Protein AF-A0A7C3TCC0-F1 (afdb_monomer)

Secondary structure (DSSP, 8-state):
-HHHHHHHHHHHHHHHHHHHHHHHHHHHHHHHTSSSHHHHHHHHHHHHHHHHHTS-STTHHHHHHHS-HHHHHHHHHHHHHHHHHHHHHHHHHHGGGSS----

Mean predicted aligned error: 5.66 Å

Structure (mmCIF, N/CA/C/O backbone):
data_AF-A0A7C3TCC0-F1
#
_entry.id   AF-A0A7C3TCC0-F1
#
loop_
_atom_site.group_PDB
_atom_site.id
_atom_site.type_symbol
_atom_site.label_atom_id
_atom_site.label_alt_id
_atom_site.label_comp_id
_atom_site.label_asym_id
_atom_site.label_entity_id
_atom_site.label_seq_id
_atom_site.pdbx_PDB_ins_code
_atom_site.Cartn_x
_atom_site.Cartn_y
_atom_site.Cartn_z
_atom_site.occupancy
_atom_site.B_iso_or_equiv
_atom_site.auth_seq_id
_atom_site.auth_comp_id
_atom_site.auth_asym_id
_atom_site.auth_atom_id
_atom_site.pdbx_PDB_model_num
ATOM 1 N N . MET A 1 1 ? 10.920 3.750 -15.479 1.00 58.34 1 MET A N 1
ATOM 2 C CA . MET A 1 1 ? 9.758 3.911 -14.565 1.00 58.34 1 MET A CA 1
ATOM 3 C C . MET A 1 1 ? 9.249 2.567 -14.044 1.00 58.34 1 MET A C 1
ATOM 5 O O . MET A 1 1 ? 8.939 2.494 -12.862 1.00 58.34 1 MET A O 1
ATOM 9 N N . GLY A 1 2 ? 9.234 1.510 -14.871 1.00 67.12 2 GLY A N 1
ATOM 10 C CA . GLY A 1 2 ? 8.890 0.145 -14.445 1.00 67.12 2 GLY A CA 1
ATOM 11 C C . GLY A 1 2 ? 9.721 -0.382 -13.269 1.00 67.12 2 GLY A C 1
ATOM 12 O O . GLY A 1 2 ? 9.143 -0.872 -12.307 1.00 67.12 2 GLY A O 1
ATOM 13 N N . ASP A 1 3 ? 11.042 -0.183 -13.273 1.00 76.31 3 ASP A N 1
ATOM 14 C CA . ASP A 1 3 ? 11.934 -0.769 -12.252 1.00 76.31 3 ASP A CA 1
ATOM 15 C C . ASP A 1 3 ? 11.670 -0.249 -10.832 1.00 76.31 3 ASP A C 1
ATOM 17 O O . ASP A 1 3 ? 11.670 -1.015 -9.867 1.00 76.31 3 ASP A O 1
ATOM 21 N N . LYS A 1 4 ? 11.377 1.054 -10.699 1.00 81.00 4 LYS A N 1
ATOM 22 C CA . LYS A 1 4 ? 10.998 1.659 -9.412 1.00 81.00 4 LYS A CA 1
ATOM 23 C C . LYS A 1 4 ? 9.673 1.085 -8.912 1.00 81.00 4 LYS A C 1
ATOM 25 O O . LYS A 1 4 ? 9.589 0.643 -7.772 1.00 81.00 4 LYS A O 1
ATOM 30 N N . TYR A 1 5 ? 8.663 1.021 -9.781 1.00 84.75 5 TYR A N 1
ATOM 31 C CA . TYR A 1 5 ? 7.364 0.438 -9.445 1.00 84.75 5 TYR A CA 1
ATOM 32 C C . TYR A 1 5 ? 7.478 -1.046 -9.051 1.00 84.75 5 TYR A C 1
ATOM 34 O O . TYR A 1 5 ? 6.875 -1.459 -8.060 1.00 84.75 5 TYR A O 1
ATOM 42 N N . LEU A 1 6 ? 8.296 -1.833 -9.760 1.00 84.56 6 LEU A N 1
ATOM 43 C CA . LEU A 1 6 ? 8.576 -3.233 -9.429 1.00 84.56 6 LEU A CA 1
ATOM 44 C C . LEU A 1 6 ? 9.218 -3.373 -8.044 1.00 84.56 6 LEU A C 1
ATOM 46 O O . LEU A 1 6 ? 8.760 -4.180 -7.232 1.00 84.56 6 LEU A O 1
ATOM 50 N N . SER A 1 7 ? 10.251 -2.575 -7.761 1.00 85.94 7 SER A N 1
ATOM 51 C CA . SER A 1 7 ? 10.919 -2.558 -6.455 1.00 85.94 7 SER A CA 1
ATOM 52 C C . SER A 1 7 ? 9.930 -2.255 -5.326 1.00 85.94 7 SER A C 1
ATOM 54 O O . SER A 1 7 ? 9.833 -3.001 -4.350 1.00 85.94 7 SER A O 1
ATOM 56 N N . TYR A 1 8 ? 9.103 -1.223 -5.488 1.00 87.19 8 TYR A N 1
ATOM 57 C CA . TYR A 1 8 ? 8.115 -0.854 -4.477 1.00 87.19 8 TYR A CA 1
ATOM 58 C C . TYR A 1 8 ? 6.987 -1.890 -4.342 1.00 87.19 8 TYR A C 1
ATOM 60 O O . TYR A 1 8 ? 6.568 -2.193 -3.223 1.00 87.19 8 TYR A O 1
ATOM 68 N N . CYS A 1 9 ? 6.558 -2.526 -5.437 1.00 86.25 9 CYS A N 1
ATOM 69 C CA . CYS A 1 9 ? 5.605 -3.637 -5.380 1.00 86.25 9 CYS A CA 1
ATOM 70 C C . CYS A 1 9 ? 6.142 -4.827 -4.578 1.00 86.25 9 CYS A C 1
ATOM 72 O O . CYS A 1 9 ? 5.382 -5.456 -3.842 1.00 86.25 9 CYS A O 1
ATOM 74 N N . ARG A 1 10 ? 7.442 -5.127 -4.679 1.00 86.81 10 ARG A N 1
ATOM 75 C CA . ARG A 1 10 ? 8.086 -6.186 -3.884 1.00 86.81 10 ARG A CA 1
ATOM 76 C C . ARG A 1 10 ? 8.117 -5.852 -2.392 1.00 86.81 10 ARG A C 1
ATOM 78 O O . ARG A 1 10 ? 7.967 -6.759 -1.573 1.00 86.81 10 ARG A O 1
ATOM 85 N N . ASN A 1 11 ? 8.274 -4.574 -2.054 1.00 90.00 11 ASN A N 1
ATOM 86 C CA . ASN A 1 11 ? 8.495 -4.120 -0.682 1.00 90.00 11 ASN A CA 1
ATOM 87 C C . ASN A 1 11 ? 7.205 -3.818 0.094 1.00 90.00 11 ASN A C 1
ATOM 89 O O . ASN A 1 11 ? 7.199 -3.976 1.316 1.00 90.00 11 ASN A O 1
ATOM 93 N N . LEU A 1 12 ? 6.104 -3.444 -0.572 1.00 92.94 12 LEU A N 1
ATOM 94 C CA . LEU A 1 12 ? 4.861 -3.069 0.117 1.00 92.94 12 LEU A CA 1
ATOM 95 C C . LEU A 1 12 ? 4.350 -4.136 1.107 1.00 92.94 12 LEU A C 1
ATOM 97 O O . LEU A 1 12 ? 4.016 -3.769 2.231 1.00 92.94 12 LEU A O 1
ATOM 101 N N . PRO A 1 13 ? 4.337 -5.450 0.794 1.00 94.00 13 PRO A N 1
ATOM 102 C CA . PRO A 1 13 ? 3.865 -6.450 1.751 1.00 94.00 13 PRO A CA 1
ATOM 103 C C . PRO A 1 13 ? 4.738 -6.537 3.003 1.00 94.00 13 PRO A C 1
ATOM 105 O O . PRO A 1 13 ? 4.231 -6.817 4.087 1.00 94.00 13 PRO A O 1
ATOM 108 N N . ALA A 1 14 ? 6.051 -6.332 2.858 1.00 94.12 14 ALA A N 1
ATOM 109 C CA . ALA A 1 14 ? 6.965 -6.299 3.992 1.00 94.12 14 ALA A CA 1
ATOM 110 C C . ALA A 1 14 ? 6.709 -5.058 4.855 1.00 94.12 14 ALA A C 1
ATOM 112 O O . ALA A 1 14 ? 6.621 -5.187 6.072 1.00 94.12 14 ALA A O 1
ATOM 113 N N . LEU A 1 15 ? 6.493 -3.898 4.224 1.00 95.12 15 LEU A N 1
ATOM 114 C CA . LEU A 1 15 ? 6.147 -2.653 4.910 1.00 95.12 15 LEU A CA 1
ATOM 115 C C . LEU A 1 15 ? 4.842 -2.795 5.710 1.00 95.12 15 LEU A C 1
ATOM 117 O O . LEU A 1 15 ? 4.836 -2.555 6.912 1.00 95.12 15 LEU A O 1
ATOM 121 N N . VAL A 1 16 ? 3.771 -3.291 5.080 1.00 96.50 16 VAL A N 1
ATOM 122 C CA . VAL A 1 16 ? 2.467 -3.512 5.735 1.00 96.50 16 VAL A CA 1
ATOM 123 C C . VAL A 1 16 ? 2.580 -4.474 6.920 1.00 96.50 16 VAL A C 1
ATOM 125 O O . VAL A 1 16 ? 1.923 -4.269 7.934 1.00 96.50 16 VAL A O 1
ATOM 128 N N . ARG A 1 17 ? 3.416 -5.518 6.836 1.00 95.38 17 ARG A N 1
ATOM 129 C CA . ARG A 1 17 ? 3.642 -6.432 7.970 1.00 95.38 17 ARG A CA 1
ATOM 130 C C . ARG A 1 17 ? 4.468 -5.810 9.093 1.00 95.38 17 ARG A C 1
ATOM 132 O O . ARG A 1 17 ? 4.266 -6.183 10.241 1.00 95.38 17 ARG A O 1
ATOM 139 N N . ALA A 1 18 ? 5.391 -4.907 8.770 1.00 96.75 18 ALA A N 1
ATOM 140 C CA . ALA A 1 18 ? 6.266 -4.276 9.751 1.00 96.75 18 ALA A CA 1
ATOM 141 C C . ALA A 1 18 ? 5.550 -3.183 10.558 1.00 96.75 18 ALA A C 1
ATOM 143 O O . ALA A 1 18 ? 5.717 -3.124 11.772 1.00 96.75 18 ALA A O 1
ATOM 144 N N . CYS A 1 19 ? 4.764 -2.329 9.896 1.00 96.44 19 CYS A N 1
ATOM 145 C CA . CYS A 1 19 ? 4.161 -1.143 10.519 1.00 96.44 19 CYS A CA 1
ATOM 146 C C . CYS A 1 19 ? 2.621 -1.101 10.458 1.00 96.44 19 CYS A C 1
ATOM 148 O O . CYS A 1 19 ? 1.989 -0.186 10.981 1.00 96.44 19 CYS A O 1
ATOM 150 N N . GLY A 1 20 ? 1.988 -2.107 9.853 1.00 96.50 20 GLY A N 1
ATOM 151 C CA . GLY A 1 20 ? 0.542 -2.140 9.648 1.00 96.50 20 GLY A CA 1
ATOM 152 C C . GLY A 1 20 ? 0.089 -1.373 8.403 1.00 96.50 20 GLY A C 1
ATOM 153 O O . GLY A 1 20 ? 0.821 -0.576 7.814 1.00 96.50 20 GLY A O 1
ATOM 154 N N . LEU A 1 21 ? -1.158 -1.622 7.994 1.00 97.00 21 LEU A N 1
ATOM 155 C CA . LEU A 1 21 ? -1.751 -1.051 6.783 1.00 97.00 21 LEU A CA 1
ATOM 156 C C . LEU A 1 21 ? -1.817 0.484 6.824 1.00 97.00 21 LEU A C 1
ATOM 158 O O . LEU A 1 21 ? -1.470 1.129 5.839 1.00 97.00 21 LEU A O 1
ATOM 162 N N . CYS A 1 22 ? -2.224 1.067 7.956 1.00 96.62 22 CYS A N 1
ATOM 163 C CA . CYS A 1 22 ? -2.381 2.519 8.086 1.00 96.62 22 CYS A CA 1
ATOM 164 C C . CYS A 1 22 ? -1.056 3.272 7.868 1.00 96.62 22 CYS A C 1
ATOM 166 O O . CYS A 1 22 ? -0.980 4.159 7.020 1.00 96.62 22 CYS A O 1
ATOM 168 N N . GLN A 1 23 ? 0.011 2.885 8.577 1.00 96.38 23 GLN A N 1
ATOM 169 C CA . GLN A 1 23 ? 1.315 3.546 8.451 1.00 96.38 23 GLN A CA 1
ATOM 170 C C . GLN A 1 23 ? 1.960 3.290 7.085 1.00 96.38 23 GLN A C 1
ATOM 172 O O . GLN A 1 23 ? 2.545 4.202 6.501 1.00 96.38 23 GLN A O 1
ATOM 177 N N . ALA A 1 24 ? 1.812 2.078 6.542 1.00 97.19 24 ALA A N 1
ATOM 178 C CA . ALA A 1 24 ? 2.295 1.765 5.203 1.00 97.19 24 ALA A CA 1
ATOM 179 C C . ALA A 1 24 ? 1.622 2.640 4.136 1.00 97.19 24 ALA A C 1
ATOM 181 O O . ALA A 1 24 ? 2.308 3.158 3.255 1.00 97.19 24 ALA A O 1
ATOM 182 N N . MET A 1 25 ? 0.303 2.844 4.224 1.00 96.75 25 MET A N 1
ATOM 183 C CA . MET A 1 25 ? -0.413 3.679 3.260 1.00 96.75 25 MET A CA 1
ATOM 184 C C . MET A 1 25 ? -0.130 5.169 3.427 1.00 96.75 25 MET A C 1
ATOM 186 O O . MET A 1 25 ? 0.006 5.856 2.419 1.00 96.75 25 MET A O 1
ATOM 190 N N . ALA A 1 26 ? 0.057 5.650 4.658 1.00 96.44 26 ALA A N 1
ATOM 191 C CA . ALA A 1 26 ? 0.498 7.022 4.902 1.00 96.44 26 ALA A CA 1
ATOM 192 C C . ALA A 1 26 ? 1.846 7.320 4.226 1.00 96.44 26 ALA A C 1
ATOM 194 O O . ALA A 1 26 ? 1.992 8.338 3.555 1.00 96.44 26 ALA A O 1
ATOM 195 N N . PHE A 1 27 ? 2.802 6.392 4.329 1.00 95.56 27 PHE A N 1
ATOM 196 C CA . PHE A 1 27 ? 4.089 6.508 3.642 1.00 95.56 27 PHE A CA 1
ATOM 197 C C . PHE A 1 27 ? 3.939 6.520 2.113 1.00 95.56 27 PHE A C 1
ATOM 199 O O . PHE A 1 27 ? 4.608 7.289 1.425 1.00 95.56 27 PHE A O 1
ATOM 206 N N . VAL A 1 28 ? 3.068 5.668 1.563 1.00 95.06 28 VAL A N 1
ATOM 207 C CA . VAL A 1 28 ? 2.807 5.627 0.117 1.00 95.06 28 VAL A CA 1
ATOM 208 C C . VAL A 1 28 ? 2.200 6.943 -0.376 1.00 95.06 28 VAL A C 1
ATOM 210 O O . VAL A 1 28 ? 2.623 7.425 -1.423 1.00 95.06 28 VAL A O 1
ATOM 213 N N . GLU A 1 29 ? 1.248 7.527 0.356 1.00 94.38 29 GLU A N 1
ATOM 214 C CA . GLU A 1 29 ? 0.641 8.819 0.003 1.00 94.38 29 GLU A CA 1
ATOM 215 C C . GLU A 1 29 ? 1.663 9.959 0.037 1.00 94.38 29 GLU A C 1
ATOM 217 O O . GLU A 1 29 ? 1.815 10.663 -0.958 1.00 94.38 29 GLU A O 1
ATOM 222 N N . GLU A 1 30 ? 2.450 10.073 1.111 1.00 94.94 30 GLU A N 1
ATOM 223 C CA . GLU A 1 30 ? 3.505 11.093 1.220 1.00 94.94 30 GLU A CA 1
ATOM 224 C C . GLU A 1 30 ? 4.510 11.000 0.058 1.00 94.94 30 GLU A C 1
ATOM 226 O O . GLU A 1 30 ? 4.953 12.001 -0.512 1.00 94.94 30 GLU A O 1
ATOM 231 N N . ARG A 1 31 ? 4.865 9.774 -0.339 1.00 93.56 31 ARG A N 1
ATOM 232 C CA . ARG A 1 31 ? 5.775 9.548 -1.464 1.00 93.56 31 ARG A CA 1
ATOM 233 C C . ARG A 1 31 ? 5.121 9.796 -2.818 1.00 93.56 31 ARG A C 1
ATOM 235 O O . ARG A 1 31 ? 5.834 10.187 -3.741 1.00 93.56 31 ARG A O 1
ATOM 242 N N . ALA A 1 32 ? 3.812 9.592 -2.957 1.00 92.56 32 ALA A N 1
ATOM 243 C CA . ALA A 1 32 ? 3.081 9.851 -4.196 1.00 92.56 32 ALA A CA 1
ATOM 244 C C . ALA A 1 32 ? 3.115 11.340 -4.586 1.00 92.56 32 ALA A C 1
ATOM 246 O O . ALA A 1 32 ? 3.224 11.650 -5.773 1.00 92.56 32 ALA A O 1
ATOM 247 N N . ASP A 1 33 ? 3.153 12.238 -3.598 1.00 89.69 33 ASP A N 1
ATOM 248 C CA . ASP A 1 33 ? 3.255 13.692 -3.800 1.00 89.69 33 ASP A CA 1
ATOM 249 C C . ASP A 1 33 ? 4.644 14.159 -4.277 1.00 89.69 33 ASP A C 1
ATOM 251 O O . ASP A 1 33 ? 4.838 15.307 -4.693 1.00 89.69 33 ASP A O 1
ATOM 255 N N . SER A 1 34 ? 5.643 13.272 -4.261 1.00 90.31 34 SER A N 1
ATOM 256 C CA . SER A 1 34 ? 6.984 13.586 -4.756 1.00 90.31 34 SER A CA 1
ATOM 257 C C . SER A 1 34 ? 7.002 13.780 -6.279 1.00 90.31 34 SER A C 1
ATOM 259 O O . SER A 1 34 ? 6.342 13.080 -7.046 1.00 90.31 34 SER A O 1
ATOM 261 N N . LYS A 1 35 ? 7.828 14.705 -6.780 1.00 86.50 35 LYS A N 1
ATOM 262 C CA . LYS A 1 35 ? 7.942 14.941 -8.231 1.00 86.50 35 LYS A CA 1
ATOM 263 C C . LYS A 1 35 ? 8.697 13.809 -8.944 1.00 86.50 35 LYS A C 1
ATOM 265 O O . LYS A 1 35 ? 9.596 13.174 -8.398 1.00 86.50 35 LYS A O 1
ATOM 270 N N . GLY A 1 36 ? 8.384 13.614 -10.225 1.00 89.12 36 GLY A N 1
ATOM 271 C CA . GLY A 1 36 ? 9.133 12.728 -11.122 1.00 89.12 36 GLY A CA 1
ATOM 272 C C . GLY A 1 36 ? 8.647 11.276 -11.140 1.00 89.12 36 GLY A C 1
ATOM 273 O O . GLY A 1 36 ? 7.521 10.963 -10.769 1.00 89.12 36 GLY A O 1
ATOM 274 N N . ALA A 1 37 ? 9.493 10.373 -11.642 1.00 86.81 37 ALA A N 1
ATOM 275 C CA . ALA A 1 37 ? 9.128 8.968 -11.864 1.00 86.81 37 ALA A CA 1
ATOM 276 C C . ALA A 1 37 ? 8.867 8.179 -10.569 1.00 86.81 37 ALA A C 1
ATOM 278 O O . ALA A 1 37 ? 8.246 7.123 -10.614 1.00 86.81 37 ALA A O 1
ATOM 279 N N . GLU A 1 38 ? 9.367 8.671 -9.436 1.00 88.31 38 GLU A N 1
ATOM 280 C CA . GLU A 1 38 ? 9.189 8.042 -8.130 1.00 88.31 38 GLU A CA 1
ATOM 281 C C . GLU A 1 38 ? 7.792 8.272 -7.567 1.00 88.31 38 GLU A C 1
ATOM 283 O O . GLU A 1 38 ? 7.095 7.294 -7.314 1.00 88.31 38 GLU A O 1
ATOM 288 N N . GLY A 1 39 ? 7.347 9.528 -7.460 1.00 92.75 39 GLY A N 1
ATOM 289 C CA . GLY A 1 39 ? 5.998 9.806 -6.967 1.00 92.75 39 GLY A CA 1
ATOM 290 C C . GLY A 1 39 ? 4.926 9.210 -7.863 1.00 92.75 39 GLY A C 1
ATOM 291 O O . GLY A 1 39 ? 4.004 8.578 -7.368 1.00 92.75 39 GLY A O 1
ATOM 292 N N . LYS A 1 40 ? 5.124 9.216 -9.189 1.00 92.44 40 LYS A N 1
ATOM 293 C CA . LYS A 1 40 ? 4.215 8.497 -10.094 1.00 92.44 40 LYS A CA 1
ATOM 294 C C . LYS A 1 40 ? 4.169 6.981 -9.837 1.00 92.44 40 LYS A C 1
ATOM 296 O O . LYS A 1 40 ? 3.134 6.361 -10.057 1.00 92.44 40 LYS A O 1
ATOM 301 N N . ALA A 1 41 ? 5.272 6.358 -9.414 1.00 92.44 41 ALA A N 1
ATOM 302 C CA . ALA A 1 41 ? 5.281 4.933 -9.082 1.00 92.44 41 ALA A CA 1
ATOM 303 C C . ALA A 1 41 ? 4.531 4.654 -7.769 1.00 92.44 41 ALA A C 1
ATOM 305 O O . ALA A 1 41 ? 3.771 3.689 -7.704 1.00 92.44 41 ALA A O 1
ATOM 306 N N . TYR A 1 42 ? 4.704 5.506 -6.756 1.00 94.31 42 TYR A N 1
ATOM 307 C CA . TYR A 1 42 ? 3.939 5.424 -5.509 1.00 94.31 42 TYR A CA 1
ATOM 308 C C . TYR A 1 42 ? 2.454 5.730 -5.712 1.00 94.31 42 TYR A C 1
ATOM 310 O O . TYR A 1 42 ? 1.613 5.035 -5.148 1.00 94.31 42 TYR A O 1
ATOM 318 N N . ASP A 1 43 ? 2.118 6.675 -6.585 1.00 94.75 43 ASP A N 1
ATOM 319 C CA . ASP A 1 43 ? 0.732 6.975 -6.931 1.00 94.75 43 ASP A CA 1
ATOM 320 C C . ASP A 1 43 ? 0.045 5.778 -7.608 1.00 94.75 43 ASP A C 1
ATOM 322 O O . ASP A 1 43 ? -1.067 5.410 -7.240 1.00 94.75 43 ASP A O 1
ATOM 326 N N . LEU A 1 44 ? 0.732 5.069 -8.511 1.00 94.25 44 LEU A N 1
ATOM 327 C CA . LEU A 1 44 ? 0.208 3.817 -9.073 1.00 94.25 44 LEU A CA 1
ATOM 328 C C . LEU A 1 44 ? -0.021 2.746 -7.999 1.00 94.25 44 LEU A C 1
ATOM 330 O O . LEU A 1 44 ? -1.014 2.021 -8.051 1.00 94.25 44 LEU A O 1
ATOM 334 N N . ILE A 1 45 ? 0.875 2.639 -7.016 1.00 94.25 45 ILE A N 1
ATOM 335 C CA . ILE A 1 45 ? 0.697 1.715 -5.888 1.00 94.25 45 ILE A CA 1
ATOM 336 C C . ILE A 1 45 ? -0.536 2.094 -5.073 1.00 94.25 45 ILE A C 1
ATOM 338 O O . ILE A 1 45 ? -1.354 1.220 -4.790 1.00 94.25 45 ILE A O 1
ATOM 342 N N . ARG A 1 46 ? -0.703 3.382 -4.759 1.00 95.38 46 ARG A N 1
ATOM 343 C CA . ARG A 1 46 ? -1.884 3.914 -4.071 1.00 95.38 46 ARG A CA 1
ATOM 344 C C . ARG A 1 46 ? -3.166 3.573 -4.829 1.00 95.38 46 ARG A C 1
ATOM 346 O O . ARG A 1 46 ? -4.095 3.027 -4.242 1.00 95.38 46 ARG A O 1
ATOM 353 N N . GLN A 1 47 ? -3.192 3.810 -6.141 1.00 95.62 47 GLN A N 1
ATOM 354 C CA . GLN A 1 47 ? -4.340 3.502 -6.995 1.00 95.62 47 GLN A CA 1
ATOM 355 C C . GLN A 1 47 ? -4.669 2.004 -7.026 1.00 95.62 47 GLN A C 1
ATOM 357 O O . GLN A 1 47 ? -5.837 1.623 -6.966 1.00 95.62 47 GLN A O 1
ATOM 362 N N . HIS A 1 48 ? -3.663 1.132 -7.111 1.00 95.19 48 HIS A N 1
ATOM 363 C CA . HIS A 1 48 ? -3.892 -0.313 -7.086 1.00 95.19 48 HIS A CA 1
ATOM 364 C C . HIS A 1 48 ? -4.368 -0.801 -5.719 1.00 95.19 48 HIS A C 1
ATOM 366 O O . HIS A 1 48 ? -5.290 -1.611 -5.663 1.00 95.19 48 HIS A O 1
ATOM 372 N N . ALA A 1 49 ? -3.790 -0.287 -4.631 1.00 95.50 49 ALA A N 1
ATOM 373 C CA . ALA A 1 49 ? -4.239 -0.599 -3.278 1.00 95.50 49 ALA A CA 1
ATOM 374 C C . ALA A 1 49 ? -5.707 -0.198 -3.077 1.00 95.50 49 ALA A C 1
ATOM 376 O O . ALA A 1 49 ? -6.493 -1.000 -2.578 1.00 95.50 49 ALA A O 1
ATOM 377 N N . ALA A 1 50 ? -6.095 0.987 -3.551 1.00 96.25 50 ALA A N 1
ATOM 378 C CA . ALA A 1 50 ? -7.473 1.460 -3.493 1.00 96.25 50 ALA A CA 1
ATOM 379 C C . ALA A 1 50 ? -8.430 0.537 -4.260 1.00 96.25 50 ALA A C 1
ATOM 381 O O . ALA A 1 50 ? -9.411 0.057 -3.696 1.00 96.25 50 ALA A 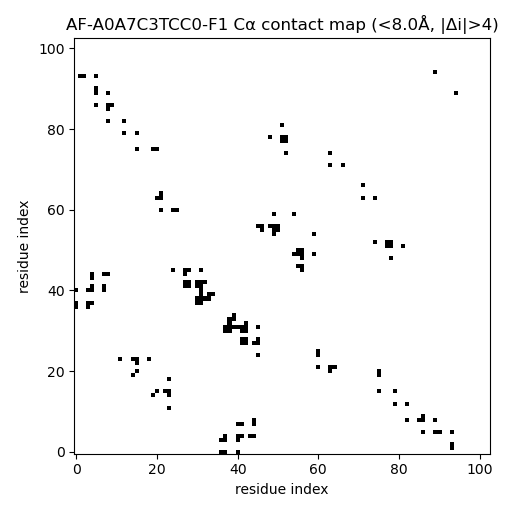O 1
ATOM 382 N N . LYS A 1 51 ? -8.079 0.176 -5.503 1.00 96.00 51 LYS A N 1
ATOM 383 C CA . LYS A 1 51 ? -8.869 -0.758 -6.325 1.00 96.00 51 LYS A CA 1
ATOM 384 C C . LYS A 1 51 ? -9.027 -2.133 -5.684 1.00 96.00 51 LYS A C 1
ATOM 386 O O . LYS A 1 51 ? -10.111 -2.702 -5.742 1.00 96.00 51 LYS A O 1
ATOM 391 N N . VAL A 1 52 ? -7.969 -2.667 -5.075 1.00 95.62 52 VAL A N 1
ATOM 392 C CA . VAL A 1 52 ? -8.021 -3.948 -4.349 1.00 95.62 52 VAL A CA 1
ATOM 393 C C . VAL A 1 52 ? -8.986 -3.878 -3.168 1.00 95.62 52 VAL A C 1
ATOM 395 O O . VAL A 1 52 ? -9.676 -4.854 -2.878 1.00 95.62 52 VAL A O 1
ATOM 398 N N . LEU A 1 53 ? -9.020 -2.739 -2.481 1.00 95.56 53 LEU A N 1
ATOM 399 C CA . LEU A 1 53 ? -9.858 -2.535 -1.306 1.00 95.56 53 LEU A CA 1
ATOM 400 C C . LEU A 1 53 ? -11.283 -2.078 -1.655 1.00 95.56 53 LEU A C 1
ATOM 402 O O . LEU A 1 53 ? -12.134 -2.086 -0.774 1.00 95.56 53 LEU A O 1
ATOM 406 N N . GLY A 1 54 ? -11.557 -1.734 -2.917 1.00 95.50 54 GLY A N 1
ATOM 407 C CA . GLY A 1 54 ? -12.865 -1.256 -3.370 1.00 95.50 54 GLY A CA 1
ATOM 408 C C . GLY A 1 54 ? -13.128 0.220 -3.063 1.00 95.50 54 GLY A C 1
ATOM 409 O O . GLY A 1 54 ? -14.284 0.612 -2.946 1.00 95.50 54 GLY A O 1
ATOM 410 N N . TYR A 1 55 ? -12.072 1.026 -2.930 1.00 95.38 55 TYR A N 1
ATOM 411 C CA . TYR A 1 55 ? -12.152 2.457 -2.635 1.00 95.38 55 TYR A CA 1
ATOM 412 C C . TYR A 1 55 ? -11.507 3.295 -3.737 1.00 95.38 55 TYR A C 1
ATOM 414 O O . TYR A 1 55 ? -10.722 2.805 -4.555 1.00 95.38 55 TYR A O 1
ATOM 422 N N . GLU A 1 56 ? -11.797 4.591 -3.709 1.00 93.44 56 GLU A N 1
ATOM 423 C CA . GLU A 1 56 ? -11.076 5.575 -4.501 1.00 93.44 56 GLU A CA 1
ATOM 424 C C . GLU A 1 56 ? -9.690 5.837 -3.913 1.00 93.44 56 GLU A C 1
ATOM 426 O O . GLU A 1 56 ? -9.478 5.799 -2.701 1.00 93.44 56 GLU A O 1
ATOM 431 N N . ALA A 1 57 ? -8.717 6.109 -4.785 1.00 91.50 57 ALA A N 1
ATOM 432 C CA . ALA A 1 57 ? -7.351 6.371 -4.340 1.00 91.50 57 ALA A CA 1
ATOM 433 C C . ALA A 1 57 ? -7.287 7.618 -3.452 1.00 91.50 57 ALA A C 1
ATOM 435 O O . ALA A 1 57 ? -6.540 7.658 -2.473 1.00 91.50 57 ALA A O 1
ATOM 436 N N . ASN A 1 58 ? -8.060 8.646 -3.809 1.00 90.38 58 ASN A N 1
ATOM 437 C CA . ASN A 1 58 ? -8.161 9.880 -3.045 1.00 90.38 58 ASN A CA 1
ATOM 438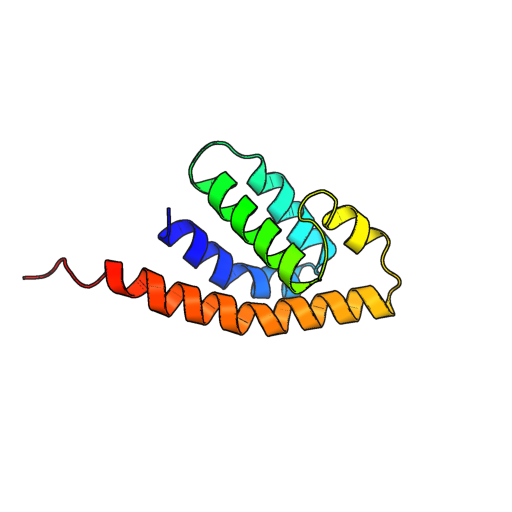 C C . ASN A 1 58 ? -9.017 9.626 -1.803 1.00 90.38 58 ASN A C 1
ATOM 440 O O . ASN A 1 58 ? -10.194 9.305 -1.929 1.00 90.38 58 ASN A O 1
ATOM 444 N N . GLY A 1 59 ? -8.422 9.779 -0.620 1.00 89.81 59 GLY A N 1
ATOM 445 C CA . GLY A 1 59 ? -9.097 9.527 0.656 1.00 8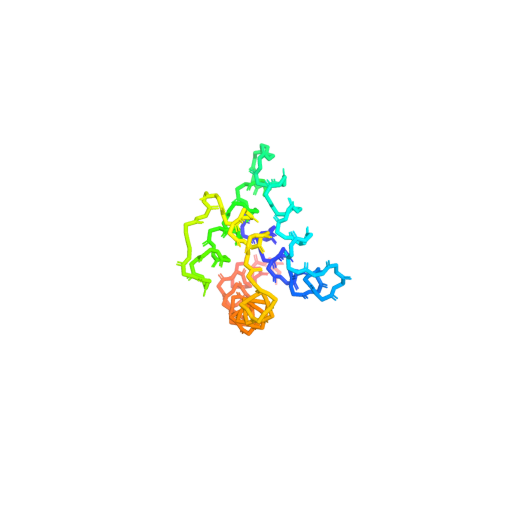9.81 59 GLY A CA 1
ATOM 446 C C . GLY A 1 59 ? -8.973 8.091 1.170 1.00 89.81 59 GLY A C 1
ATOM 447 O O . GLY A 1 59 ? -9.472 7.807 2.254 1.00 89.81 59 GLY A O 1
ATOM 448 N N . LEU A 1 60 ? -8.260 7.200 0.464 1.00 94.25 60 LEU A N 1
ATOM 449 C CA . LEU A 1 60 ? -8.038 5.819 0.909 1.00 94.25 60 LEU A CA 1
ATOM 450 C C . LEU A 1 60 ? -7.495 5.748 2.344 1.00 94.25 60 LEU A C 1
ATOM 452 O O . LEU A 1 60 ? -7.944 4.921 3.138 1.00 94.25 60 LEU A O 1
ATOM 456 N N . LEU A 1 61 ? -6.525 6.595 2.691 1.00 95.50 61 LEU A N 1
ATOM 457 C CA . LEU A 1 61 ? -5.961 6.598 4.036 1.00 95.50 61 LEU A CA 1
ATOM 458 C C . LEU A 1 61 ? -6.983 6.992 5.111 1.00 95.50 61 LEU A C 1
ATOM 460 O O . LEU A 1 61 ? -6.952 6.435 6.209 1.00 95.50 61 LEU A O 1
ATOM 464 N N . ASP A 1 62 ? -7.904 7.901 4.806 1.00 95.69 62 ASP A N 1
ATOM 465 C CA . ASP A 1 62 ? -8.958 8.290 5.743 1.00 95.69 62 ASP A CA 1
ATOM 466 C C . ASP A 1 62 ? -9.987 7.172 5.934 1.00 95.69 62 ASP A C 1
ATOM 468 O O . ASP A 1 62 ? -10.401 6.922 7.068 1.00 95.69 62 ASP A O 1
ATOM 472 N N . GLU A 1 63 ? -10.316 6.431 4.874 1.00 96.50 63 GLU A N 1
ATOM 473 C CA . GLU A 1 63 ? -11.143 5.220 4.960 1.00 96.50 63 GLU A CA 1
ATOM 474 C C . GLU A 1 63 ? -10.478 4.155 5.843 1.00 96.50 63 GLU A C 1
ATOM 476 O O . GLU A 1 63 ? -11.092 3.631 6.774 1.00 96.50 63 GLU A O 1
ATOM 481 N N . ILE A 1 64 ? -9.181 3.897 5.637 1.00 96.62 64 ILE A N 1
ATOM 482 C CA . ILE A 1 64 ? -8.407 2.950 6.456 1.00 96.62 64 ILE A CA 1
ATOM 483 C C . ILE A 1 64 ? -8.380 3.378 7.931 1.00 96.62 64 ILE A C 1
ATOM 485 O O . ILE A 1 64 ? -8.476 2.527 8.816 1.00 96.62 64 ILE A O 1
ATOM 489 N N . ARG A 1 65 ? -8.238 4.679 8.212 1.00 96.12 65 ARG A N 1
ATOM 490 C CA . ARG A 1 65 ? -8.199 5.225 9.582 1.00 96.12 65 ARG A CA 1
ATOM 491 C C . ARG A 1 65 ? -9.542 5.143 10.299 1.00 96.12 65 ARG A C 1
ATOM 493 O O . ARG A 1 65 ? -9.560 5.028 11.522 1.00 96.12 65 ARG A O 1
ATOM 500 N N . ARG A 1 66 ? -10.646 5.256 9.561 1.00 96.75 66 ARG A N 1
ATOM 501 C CA . ARG A 1 66 ? -12.011 5.241 10.111 1.00 96.75 66 ARG A CA 1
ATOM 5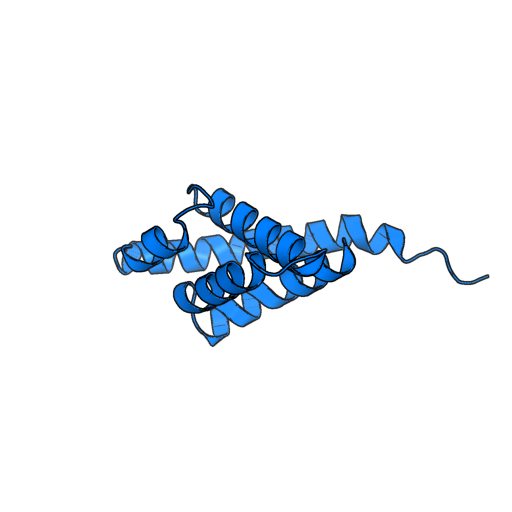02 C C . ARG A 1 66 ? -12.615 3.839 10.169 1.00 96.75 66 ARG A C 1
ATOM 504 O O . ARG A 1 66 ? -13.637 3.658 10.828 1.00 96.75 66 ARG A O 1
ATOM 511 N N . ALA A 1 67 ? -11.996 2.862 9.509 1.00 97.00 67 ALA A N 1
ATOM 512 C CA . ALA A 1 67 ? -12.469 1.489 9.480 1.00 97.00 67 ALA A CA 1
ATOM 513 C C . ALA A 1 67 ? -12.556 0.881 10.898 1.00 97.00 67 ALA A C 1
ATOM 515 O O . ALA A 1 67 ? -11.583 0.930 11.659 1.00 97.00 67 ALA A O 1
ATOM 516 N N . PRO A 1 68 ? -13.682 0.234 11.252 1.00 97.44 68 PRO A N 1
ATOM 517 C CA . PRO A 1 68 ? -13.767 -0.615 12.435 1.00 97.44 68 PRO A CA 1
ATOM 518 C C . PRO A 1 68 ? -12.684 -1.698 12.418 1.00 97.44 68 PRO A C 1
ATOM 520 O O . PRO A 1 68 ? -12.281 -2.162 11.351 1.00 97.44 68 PRO A O 1
ATOM 523 N N . LEU A 1 69 ? -12.246 -2.154 13.595 1.00 96.19 69 LEU A N 1
ATOM 524 C CA . LEU A 1 69 ? -11.127 -3.098 13.728 1.00 96.19 69 LEU A CA 1
ATOM 525 C C . LEU A 1 69 ? -11.274 -4.341 12.829 1.00 96.19 69 LEU A C 1
ATOM 527 O O . LEU A 1 69 ? -10.327 -4.735 12.151 1.00 96.19 69 LEU A O 1
ATOM 531 N N . GLU A 1 70 ? -12.461 -4.942 12.784 1.00 97.44 70 GLU A N 1
ATOM 532 C CA . GLU A 1 70 ? -12.746 -6.112 11.942 1.00 97.44 70 GLU A CA 1
ATOM 533 C C . GLU A 1 70 ? -12.542 -5.834 10.444 1.00 97.44 70 GLU A C 1
ATOM 535 O O . GLU A 1 70 ? -11.929 -6.641 9.735 1.00 97.44 70 GLU A O 1
ATOM 540 N N . GLN A 1 71 ? -12.980 -4.659 9.982 1.00 97.19 71 GLN A N 1
ATOM 541 C CA . GLN A 1 71 ? -12.832 -4.212 8.602 1.00 97.19 71 GLN A CA 1
ATOM 542 C C . GLN A 1 71 ? -11.374 -3.877 8.310 1.00 97.19 71 GLN A C 1
ATOM 544 O O . GLN A 1 71 ? -10.838 -4.350 7.315 1.00 97.19 71 GLN A O 1
ATOM 549 N N . TYR A 1 72 ? -10.685 -3.178 9.213 1.00 97.69 72 TYR A N 1
ATOM 550 C CA . TYR A 1 72 ? -9.257 -2.890 9.088 1.00 97.69 72 TYR A CA 1
ATOM 551 C C . TYR A 1 72 ? -8.417 -4.173 8.957 1.00 97.69 72 TYR A C 1
ATOM 553 O O . TYR A 1 72 ? -7.530 -4.282 8.099 1.00 97.69 72 TYR A O 1
ATOM 561 N N . MET A 1 73 ? -8.720 -5.191 9.768 1.00 97.38 73 MET A N 1
ATOM 562 C CA . MET A 1 73 ? -8.062 -6.494 9.672 1.00 97.38 73 MET A CA 1
ATOM 563 C C . MET A 1 73 ? -8.373 -7.190 8.339 1.00 97.38 73 MET A C 1
ATOM 565 O O . MET A 1 73 ? -7.477 -7.796 7.746 1.00 97.38 73 MET A O 1
ATOM 569 N N . ALA A 1 74 ? -9.614 -7.102 7.849 1.00 97.62 74 ALA A N 1
ATOM 570 C CA . ALA A 1 74 ? -9.995 -7.629 6.540 1.00 97.62 74 ALA A CA 1
ATOM 571 C C . ALA A 1 74 ? -9.276 -6.902 5.393 1.00 97.62 74 ALA A C 1
ATOM 573 O O . ALA A 1 74 ? -8.672 -7.564 4.552 1.00 97.62 74 ALA A O 1
ATOM 574 N N . MET A 1 75 ? -9.242 -5.567 5.408 1.00 97.81 75 MET A N 1
ATOM 575 C CA . MET A 1 75 ? -8.504 -4.737 4.450 1.00 97.81 75 MET A CA 1
ATOM 576 C C . MET A 1 75 ? -7.025 -5.127 4.417 1.00 97.81 75 MET A C 1
ATOM 578 O O . MET A 1 75 ? -6.468 -5.361 3.347 1.00 97.81 75 MET A O 1
ATOM 582 N N . THR A 1 76 ? -6.399 -5.288 5.586 1.00 97.44 76 THR A N 1
ATOM 583 C CA . THR A 1 76 ? -4.986 -5.687 5.684 1.00 97.44 76 THR A CA 1
ATOM 584 C C . THR A 1 76 ? -4.743 -7.049 5.026 1.00 97.44 76 THR A C 1
ATOM 586 O O . THR A 1 76 ? -3.817 -7.193 4.225 1.00 97.44 76 THR A O 1
ATOM 589 N N . ARG A 1 77 ? -5.586 -8.052 5.313 1.00 97.25 77 ARG A N 1
ATOM 590 C CA . ARG A 1 77 ? -5.468 -9.391 4.706 1.00 97.25 77 ARG A CA 1
ATOM 591 C C . ARG A 1 77 ? -5.718 -9.365 3.199 1.00 97.25 77 ARG A C 1
ATOM 593 O O . ARG A 1 77 ? -4.942 -9.965 2.457 1.00 97.25 77 ARG A O 1
ATOM 600 N N . ASN A 1 78 ? -6.755 -8.659 2.755 1.00 96.69 78 ASN A N 1
ATOM 601 C CA . ASN A 1 78 ? -7.131 -8.562 1.345 1.00 96.69 78 ASN A CA 1
ATOM 602 C C . ASN A 1 78 ? -6.032 -7.883 0.528 1.00 96.69 78 ASN A C 1
ATOM 604 O O . ASN A 1 78 ? -5.640 -8.406 -0.517 1.00 96.69 78 ASN A O 1
ATOM 608 N N . LEU A 1 79 ? -5.474 -6.779 1.039 1.00 96.69 79 LEU A N 1
ATOM 609 C CA . LEU A 1 79 ? -4.362 -6.099 0.385 1.00 96.69 79 LEU A CA 1
ATOM 610 C C . LEU A 1 79 ? -3.158 -7.033 0.251 1.00 96.69 79 LEU A C 1
ATOM 612 O O . LEU A 1 79 ? -2.639 -7.200 -0.850 1.00 96.69 79 LEU A O 1
ATOM 616 N N . LEU A 1 80 ? -2.736 -7.680 1.342 1.00 96.06 80 LEU A N 1
ATOM 617 C CA . LEU A 1 80 ? -1.591 -8.595 1.327 1.00 96.06 80 LEU A CA 1
ATOM 618 C C . LEU A 1 80 ? -1.798 -9.778 0.370 1.00 96.06 80 LEU A C 1
ATOM 620 O O . LEU A 1 80 ? -0.863 -10.146 -0.343 1.00 96.06 80 LEU A O 1
ATOM 624 N N . ALA A 1 81 ? -3.004 -10.352 0.332 1.00 95.44 81 ALA A N 1
ATOM 625 C CA . ALA A 1 81 ? -3.344 -11.458 -0.559 1.00 95.44 81 ALA A CA 1
ATOM 626 C C . ALA A 1 81 ? -3.298 -11.036 -2.035 1.00 95.44 81 ALA A C 1
ATOM 628 O O . ALA A 1 81 ? -2.671 -11.713 -2.855 1.00 95.44 81 ALA A O 1
ATOM 629 N N . ALA A 1 82 ? -3.891 -9.889 -2.374 1.00 94.56 82 ALA A N 1
ATOM 630 C CA . ALA A 1 82 ? -3.852 -9.352 -3.731 1.00 94.56 82 ALA A CA 1
ATOM 631 C C . ALA A 1 82 ? -2.423 -8.993 -4.163 1.00 94.56 82 ALA A C 1
ATOM 633 O O . ALA A 1 82 ? -2.033 -9.215 -5.314 1.00 94.56 82 ALA A O 1
ATOM 634 N N . TRP A 1 83 ? -1.602 -8.489 -3.238 1.00 93.06 83 TRP A N 1
ATOM 635 C CA . TRP A 1 83 ? -0.259 -8.020 -3.569 1.00 93.06 83 TRP A CA 1
ATOM 636 C C . TRP A 1 83 ? 0.703 -9.131 -4.002 1.00 93.06 83 TRP A C 1
ATOM 638 O O . TRP A 1 83 ? 1.665 -8.866 -4.727 1.00 93.06 83 TRP A O 1
ATOM 648 N N . VAL A 1 84 ? 0.423 -10.388 -3.639 1.00 89.44 84 VAL A N 1
ATOM 649 C CA . VAL A 1 84 ? 1.138 -11.559 -4.176 1.00 89.44 84 VAL A CA 1
ATOM 650 C C . VAL A 1 84 ? 1.022 -11.609 -5.704 1.00 89.44 84 VAL A C 1
ATOM 652 O O . VAL A 1 84 ? 2.013 -11.866 -6.389 1.00 89.44 84 VAL A O 1
ATOM 655 N N . TYR A 1 85 ? -0.161 -11.313 -6.248 1.00 89.56 85 TYR A N 1
ATOM 656 C CA . TYR A 1 85 ? -0.399 -11.288 -7.691 1.00 89.56 85 TYR A CA 1
ATOM 657 C C . TYR A 1 85 ? 0.195 -10.044 -8.347 1.00 89.56 85 TYR A C 1
ATOM 659 O O . TYR A 1 85 ? 0.822 -10.166 -9.398 1.00 89.56 85 TYR A O 1
ATOM 667 N N . HIS A 1 86 ? 0.081 -8.870 -7.715 1.00 85.19 86 HIS A N 1
ATOM 668 C CA . HIS A 1 86 ? 0.711 -7.647 -8.227 1.00 85.19 86 HIS A CA 1
ATOM 669 C C . HIS A 1 86 ? 2.229 -7.795 -8.355 1.00 85.19 86 HIS A C 1
ATOM 671 O O . HIS A 1 86 ? 2.784 -7.417 -9.387 1.00 85.19 86 HIS A O 1
ATOM 677 N N . LYS A 1 87 ? 2.891 -8.404 -7.360 1.00 84.81 87 LYS A N 1
ATOM 678 C CA . LYS A 1 87 ? 4.322 -8.717 -7.435 1.00 84.81 87 LYS A CA 1
ATOM 679 C C . LYS A 1 87 ? 4.626 -9.630 -8.627 1.00 84.81 87 LYS A C 1
ATOM 681 O O . LYS A 1 87 ? 5.453 -9.267 -9.455 1.00 84.81 87 LYS A O 1
ATOM 686 N N . ARG A 1 88 ? 3.932 -10.768 -8.749 1.00 85.62 88 ARG A N 1
ATOM 687 C CA . ARG A 1 88 ? 4.157 -11.740 -9.838 1.00 85.62 88 ARG A CA 1
ATOM 688 C C . A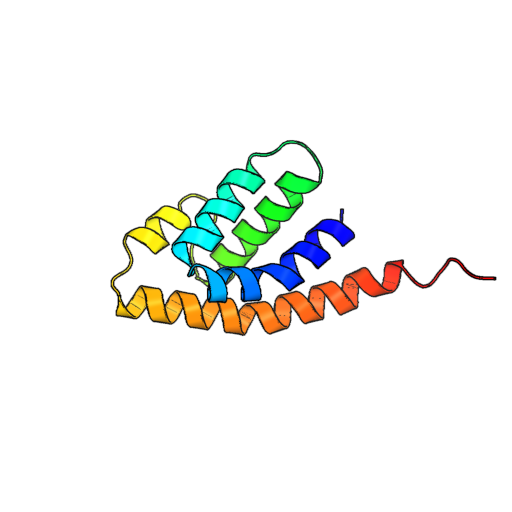RG A 1 88 ? 3.927 -11.135 -11.223 1.00 85.62 88 ARG A C 1
ATOM 690 O O . ARG A 1 88 ? 4.686 -11.409 -12.144 1.00 85.62 88 ARG A O 1
ATOM 697 N N . LEU A 1 89 ? 2.895 -10.305 -11.373 1.00 85.19 89 LEU A N 1
ATOM 698 C CA . LEU A 1 89 ? 2.57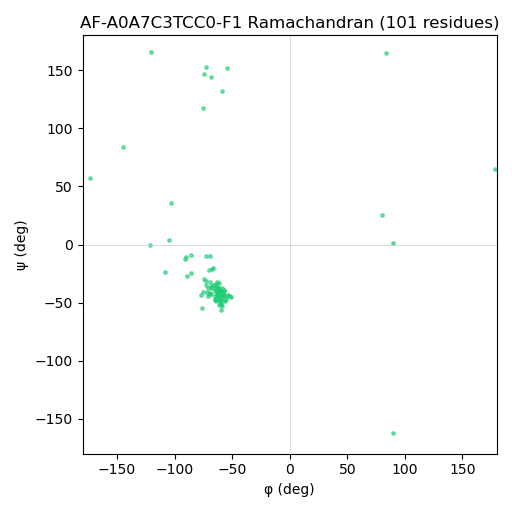9 -9.645 -12.638 1.00 85.19 89 LEU A CA 1
ATOM 699 C C . LEU A 1 89 ? 3.617 -8.579 -12.997 1.00 85.19 89 LEU A C 1
ATOM 701 O O . LEU A 1 89 ? 4.005 -8.477 -14.159 1.00 85.19 89 LEU A O 1
ATOM 705 N N . ALA A 1 90 ? 4.051 -7.786 -12.014 1.00 83.69 90 ALA A N 1
ATOM 706 C CA . ALA A 1 90 ? 5.102 -6.799 -12.213 1.00 83.69 90 ALA A CA 1
ATOM 707 C C . ALA A 1 90 ? 6.413 -7.486 -12.612 1.00 83.69 90 ALA A C 1
ATOM 709 O O . ALA A 1 90 ? 7.065 -7.027 -13.540 1.00 83.69 90 ALA A O 1
ATOM 710 N N . GLU A 1 91 ? 6.757 -8.606 -11.970 1.00 83.56 91 GLU A N 1
ATOM 711 C CA . GLU A 1 91 ? 7.907 -9.433 -12.346 1.00 83.56 91 GLU A CA 1
ATOM 712 C C . GLU A 1 91 ? 7.750 -9.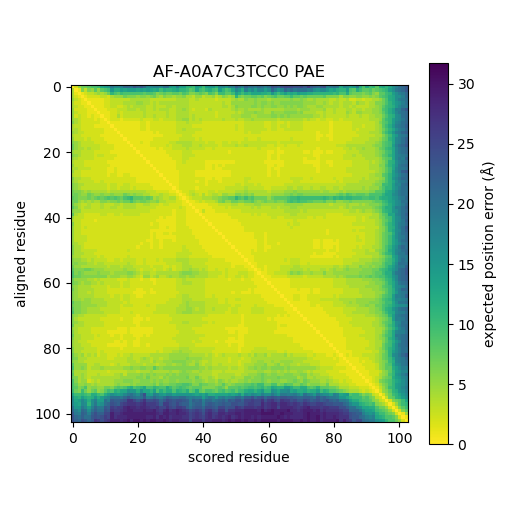938 -13.784 1.00 83.56 91 GLU A C 1
ATOM 714 O O . GLU A 1 91 ? 8.545 -9.578 -14.638 1.00 83.56 91 GLU A O 1
ATOM 719 N N . ALA A 1 92 ? 6.666 -10.636 -14.116 1.00 83.75 92 ALA A N 1
ATOM 720 C CA . ALA A 1 92 ? 6.474 -11.183 -15.461 1.00 83.75 92 ALA A CA 1
ATOM 721 C C . ALA A 1 92 ? 6.514 -10.127 -16.588 1.00 83.75 92 ALA A C 1
ATOM 723 O O . ALA A 1 92 ? 7.059 -10.390 -17.660 1.00 83.75 92 ALA A O 1
ATOM 724 N N . LYS A 1 93 ? 5.931 -8.940 -16.365 1.00 80.44 93 LYS A N 1
ATOM 725 C CA . LYS A 1 93 ? 5.822 -7.884 -17.389 1.00 80.44 93 LYS A CA 1
ATOM 726 C C . LYS A 1 93 ? 7.038 -6.969 -17.496 1.00 80.44 93 LYS A C 1
ATOM 728 O O . LYS A 1 93 ? 7.196 -6.321 -18.525 1.00 80.44 93 LYS A O 1
ATOM 733 N N . LEU A 1 94 ? 7.827 -6.834 -16.431 1.00 76.19 94 LEU A N 1
ATOM 734 C CA . LEU A 1 94 ? 8.948 -5.888 -16.386 1.00 76.19 94 LEU A CA 1
ATOM 735 C C . LEU A 1 94 ? 10.305 -6.596 -16.450 1.00 76.19 94 LEU A C 1
ATOM 737 O O . LEU A 1 94 ? 11.263 -6.002 -16.932 1.00 76.19 94 LEU A O 1
ATOM 741 N N . ASP A 1 95 ? 10.382 -7.869 -16.056 1.00 61.41 95 ASP A N 1
ATOM 742 C CA . ASP A 1 95 ? 11.600 -8.687 -16.165 1.00 61.41 95 ASP A CA 1
ATOM 743 C C . ASP A 1 95 ? 11.935 -9.031 -17.632 1.00 61.41 95 ASP A C 1
ATOM 745 O O . ASP A 1 95 ? 13.092 -9.208 -17.999 1.00 61.41 95 ASP A O 1
ATOM 749 N N . THR A 1 96 ? 10.940 -8.985 -18.525 1.00 54.41 96 THR A N 1
ATOM 750 C CA . THR A 1 96 ? 11.112 -9.143 -19.982 1.00 54.41 96 THR A CA 1
ATOM 751 C C . THR A 1 96 ? 11.842 -7.974 -20.659 1.00 54.41 96 THR A C 1
ATOM 753 O O . THR A 1 96 ? 12.211 -8.084 -21.826 1.00 54.41 96 THR A O 1
ATOM 756 N N . GLY A 1 97 ? 12.072 -6.859 -19.955 1.00 51.91 97 GLY A N 1
ATOM 757 C CA . GLY A 1 97 ? 12.858 -5.725 -20.456 1.00 51.91 97 GLY A CA 1
ATOM 758 C C . GLY A 1 97 ? 14.355 -5.796 -20.138 1.00 51.91 97 GLY A C 1
ATOM 759 O O . GLY A 1 97 ? 15.119 -5.010 -20.689 1.00 51.91 97 GLY A O 1
ATOM 760 N N . ASN A 1 98 ? 14.780 -6.720 -19.267 1.00 49.12 98 ASN A N 1
ATOM 761 C CA . ASN A 1 98 ? 16.149 -6.771 -18.739 1.00 49.12 98 ASN A CA 1
ATOM 762 C C . ASN A 1 98 ? 17.011 -7.891 -19.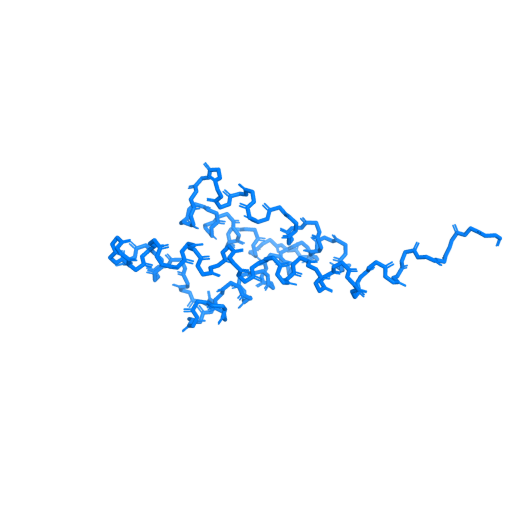356 1.00 49.12 98 ASN A C 1
ATOM 764 O O . ASN A 1 98 ? 18.161 -8.082 -18.971 1.00 49.12 98 AS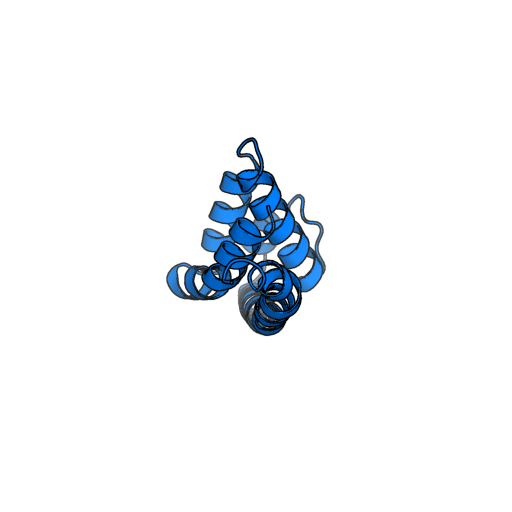N A O 1
ATOM 768 N N . SER A 1 99 ? 16.474 -8.627 -20.333 1.00 46.34 99 SER A N 1
ATOM 769 C CA . SER A 1 99 ? 17.135 -9.751 -21.006 1.00 46.34 99 SER A CA 1
ATOM 770 C C . SER A 1 99 ? 17.666 -9.411 -22.407 1.00 46.34 99 SER A C 1
ATOM 772 O O . SER A 1 99 ? 17.630 -10.262 -23.293 1.00 46.34 99 SER A O 1
ATOM 774 N N . ASN A 1 100 ? 18.166 -8.188 -22.636 1.00 47.84 100 ASN A N 1
ATOM 775 C CA . ASN A 1 100 ? 18.925 -7.876 -23.855 1.00 47.84 100 ASN A CA 1
ATOM 776 C C . ASN A 1 100 ? 20.061 -6.872 -23.585 1.00 47.84 100 ASN A C 1
ATOM 778 O O . ASN A 1 100 ? 19.913 -5.664 -23.741 1.00 47.84 100 ASN A O 1
ATOM 782 N N . GLY A 1 101 ? 21.200 -7.394 -23.135 1.00 45.38 101 GLY A N 1
ATOM 783 C CA . GLY A 1 101 ? 22.403 -6.621 -22.829 1.00 45.38 101 GLY A CA 1
ATOM 784 C C . GLY A 1 101 ? 23.567 -7.542 -22.487 1.00 45.38 101 GLY A C 1
ATOM 785 O O . GLY A 1 101 ? 24.097 -7.492 -21.383 1.00 45.38 101 GLY A O 1
ATOM 786 N N . GLY A 1 102 ? 23.907 -8.447 -23.405 1.00 44.88 102 GLY A N 1
ATOM 787 C CA . GLY A 1 102 ? 24.968 -9.423 -23.178 1.00 44.88 102 GLY A CA 1
ATOM 788 C C . GLY A 1 102 ? 25.164 -10.392 -24.334 1.00 44.88 102 GLY A C 1
ATOM 789 O O . GLY A 1 102 ? 24.924 -11.586 -24.164 1.00 44.88 102 GLY A O 1
ATOM 790 N N . ARG A 1 103 ? 25.582 -9.868 -25.489 1.00 34.84 103 ARG A N 1
ATOM 791 C CA . ARG A 1 103 ? 26.522 -10.501 -26.426 1.00 34.84 103 ARG A CA 1
ATOM 792 C C . ARG A 1 103 ? 26.968 -9.499 -27.478 1.00 34.84 103 ARG A C 1
ATOM 794 O O . ARG A 1 103 ? 26.078 -8.834 -28.046 1.00 34.84 103 ARG A O 1
#

Sequence (103 aa):
MGDKYLSYCRNLPALVRACGLCQAMAFVEERADSKGAEGKAYDLIRQHAAKVLGYEANGLLDEIRRAPLEQYMAMTRNLLAAWVYHKRLAEAKLDTGNSNGGR

Foldseek 3Di:
DLVLLLVVLVCLLVLCVVPNDLVSLVVLCVQLPDDDPRVVSSLVVLCVLQVQLVHHSVCPSVCLVPDDPVSVVVSSVSSSVVSVVVNVVSCVVVVVVVPPDDD

Radius of gyration: 14.44 Å; Cα contacts (8 Å, |Δi|>4): 91; chains: 1; bounding box: 40×27×40 Å

pLDDT: mean 88.13, std 13.98, range [34.84, 97.81]

Solvent-accessible surface area (backbone atoms only — not comparable to full-atom values): 5702 Å² total; per-residue (Å²): 99,64,66,62,35,41,54,49,47,64,44,48,58,57,43,28,72,72,62,33,55,63,55,38,46,50,53,36,54,63,43,26,74,40,80,64,64,59,4,56,30,30,40,51,50,46,44,51,53,14,56,74,69,74,45,54,51,81,61,39,63,59,53,55,71,70,41,55,70,73,52,40,53,48,48,46,53,51,49,52,60,52,42,56,53,54,33,54,51,40,46,65,70,52,56,73,72,72,81,80,87,86,130